Protein AF-A0A512BIF3-F1 (afdb_monomer)

Secondary structure (DSSP, 8-state):
--------------------S----------PPEEEEEEETTEEEEEEEEEEEETTEEEEEEEETT-PPEEEEEETTTTEEEEESSSGGGS-HHHHHHHHHHHHTT-

Organism: NCBI:txid670293

Structure (mmCIF, N/CA/C/O backbone):
data_AF-A0A512BIF3-F1
#
_entry.id   AF-A0A512BIF3-F1
#
loop_
_atom_site.group_PDB
_atom_site.id
_atom_site.type_symbol
_atom_site.label_atom_id
_atom_site.label_alt_id
_atom_site.label_comp_id
_atom_site.label_asym_id
_atom_site.label_entity_id
_atom_site.label_seq_id
_atom_site.pdbx_PDB_ins_code
_atom_site.Cartn_x
_atom_site.Cartn_y
_atom_site.Cartn_z
_atom_site.occupancy
_atom_site.B_iso_or_equiv
_atom_site.auth_seq_id
_atom_site.auth_comp_id
_atom_site.auth_asym_id
_atom_site.auth_atom_id
_atom_site.pdbx_PDB_model_num
ATOM 1 N N . MET A 1 1 ? -27.381 31.790 -63.810 1.00 52.12 1 MET A N 1
ATOM 2 C CA . MET A 1 1 ? -28.285 30.624 -63.782 1.00 52.12 1 MET A CA 1
ATOM 3 C C . MET A 1 1 ? -27.797 29.630 -64.812 1.00 52.12 1 MET A C 1
ATOM 5 O O . MET A 1 1 ? -28.005 29.863 -65.995 1.00 52.12 1 MET A O 1
ATOM 9 N N . ASN A 1 2 ? -27.036 28.644 -64.340 1.00 43.38 2 ASN A N 1
ATOM 10 C CA . ASN A 1 2 ? -26.966 27.247 -64.777 1.00 43.38 2 ASN A CA 1
ATOM 11 C C . ASN A 1 2 ? -25.661 26.672 -64.222 1.00 43.38 2 ASN A C 1
ATOM 13 O O . ASN A 1 2 ? -24.571 26.951 -64.718 1.00 43.38 2 ASN A O 1
ATOM 17 N N . ASP A 1 3 ? -25.839 25.962 -63.115 1.00 46.41 3 ASP A N 1
ATOM 18 C CA . ASP A 1 3 ? -24.910 25.013 -62.527 1.00 46.41 3 ASP A CA 1
ATOM 19 C C . ASP A 1 3 ? -24.768 23.750 -63.399 1.00 46.41 3 ASP A C 1
ATOM 21 O O . ASP A 1 3 ? -25.538 23.533 -64.333 1.00 46.41 3 ASP A O 1
ATOM 25 N N . GLU A 1 4 ? -23.825 22.905 -62.969 1.00 51.03 4 GLU A N 1
ATOM 26 C CA . GLU A 1 4 ? -23.622 21.476 -63.276 1.00 51.03 4 GLU A CA 1
ATOM 27 C C . GLU A 1 4 ? -22.499 21.150 -64.283 1.00 51.03 4 GLU A C 1
ATOM 29 O O . GLU A 1 4 ? -22.593 21.379 -65.481 1.00 51.03 4 GLU A O 1
ATOM 34 N N . VAL A 1 5 ? -21.294 20.818 -63.791 1.00 52.06 5 VAL A N 1
ATOM 35 C CA . VAL A 1 5 ? -20.803 19.487 -63.342 1.00 52.06 5 VAL A CA 1
ATOM 36 C C . VAL A 1 5 ? -20.252 18.650 -64.503 1.00 52.06 5 VAL A C 1
ATOM 38 O O . VAL A 1 5 ? -20.974 18.170 -65.366 1.00 52.06 5 VAL A O 1
ATOM 41 N N . GLY A 1 6 ? -18.943 18.385 -64.450 1.00 47.75 6 GLY A N 1
ATOM 42 C CA . GLY A 1 6 ? -18.267 17.417 -65.314 1.00 47.75 6 GLY A CA 1
ATOM 43 C C . GLY A 1 6 ? -16.828 17.189 -64.865 1.00 47.75 6 GLY A C 1
ATOM 44 O O . GLY A 1 6 ? -15.943 17.984 -65.155 1.00 47.75 6 GLY A O 1
ATOM 45 N N . ARG A 1 7 ? -16.620 16.122 -64.091 1.00 50.22 7 ARG A N 1
ATOM 46 C CA . ARG A 1 7 ? -15.344 15.704 -63.494 1.00 50.22 7 ARG A CA 1
ATOM 47 C C . ARG A 1 7 ? -14.345 15.189 -64.548 1.00 50.22 7 ARG A C 1
ATOM 49 O O . ARG A 1 7 ? -14.746 14.774 -65.631 1.00 50.22 7 ARG A O 1
ATOM 56 N N . ASN A 1 8 ? -13.097 15.039 -64.082 1.00 40.56 8 ASN A N 1
ATOM 57 C CA . ASN A 1 8 ? -12.068 14.050 -64.465 1.00 40.56 8 ASN A CA 1
ATOM 58 C C . ASN A 1 8 ? -10.880 14.604 -65.270 1.00 40.56 8 ASN A C 1
ATOM 60 O O . ASN A 1 8 ? -10.997 14.799 -66.472 1.00 40.56 8 ASN A O 1
ATOM 64 N N . ALA A 1 9 ? -9.710 14.725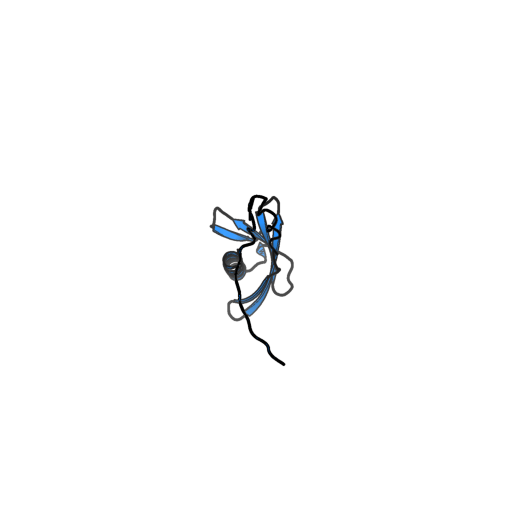 -64.623 1.00 45.03 9 ALA A N 1
ATOM 65 C CA . ALA A 1 9 ? -8.466 14.079 -65.077 1.00 45.03 9 ALA A CA 1
ATOM 66 C C . ALA A 1 9 ? -7.254 14.429 -64.180 1.00 45.03 9 ALA A C 1
ATOM 68 O O . ALA A 1 9 ? -6.661 15.494 -64.275 1.00 45.03 9 ALA A O 1
ATOM 69 N N . VAL A 1 10 ? -6.888 13.458 -63.336 1.00 49.91 10 VAL A N 1
ATOM 70 C CA . VAL A 1 10 ? -5.518 12.978 -63.060 1.00 49.91 10 VAL A CA 1
ATOM 71 C C . VAL A 1 10 ? -4.384 13.989 -62.784 1.00 49.91 10 VAL A C 1
ATOM 73 O O . VAL A 1 10 ? -3.634 14.388 -63.667 1.00 49.91 10 VAL A O 1
ATOM 76 N N . GLY A 1 11 ? -4.139 14.247 -61.494 1.00 42.44 11 GLY A N 1
ATOM 77 C CA . GLY A 1 11 ? -2.891 14.818 -60.972 1.00 42.44 11 GLY A CA 1
ATOM 78 C C . GLY A 1 11 ? -2.250 13.883 -59.945 1.00 42.44 11 GLY A C 1
ATOM 79 O O . GLY A 1 11 ? -2.734 13.721 -58.832 1.00 42.44 11 GLY A O 1
ATOM 80 N N . ARG A 1 12 ? -1.174 13.225 -60.359 1.00 51.09 12 ARG A N 1
ATOM 81 C CA . ARG A 1 12 ? -0.437 12.136 -59.706 1.00 51.09 12 ARG A CA 1
ATOM 82 C C . ARG A 1 12 ? 0.249 12.599 -58.406 1.00 51.09 12 ARG A C 1
ATOM 84 O O . ARG A 1 12 ? 1.379 13.076 -58.451 1.00 51.09 12 ARG A O 1
ATOM 91 N N . PHE A 1 13 ? -0.385 12.425 -57.244 1.00 37.88 13 PHE A N 1
ATOM 92 C CA . PHE A 1 13 ? 0.296 12.612 -55.956 1.00 37.88 13 PHE A CA 1
ATOM 93 C C . PHE A 1 13 ? 1.190 11.405 -55.652 1.00 37.88 13 PHE A C 1
ATOM 95 O O . PHE A 1 13 ? 0.748 10.343 -55.221 1.00 37.88 13 PHE A O 1
ATOM 102 N N . SER A 1 14 ? 2.482 11.586 -55.916 1.00 46.25 14 SER A N 1
ATOM 103 C CA . SER A 1 14 ? 3.556 10.703 -55.478 1.00 46.25 14 SER A CA 1
ATOM 104 C C . SER A 1 14 ? 3.693 10.781 -53.956 1.00 46.25 14 SER A C 1
ATOM 106 O O . SER A 1 14 ? 4.505 11.542 -53.432 1.00 46.25 14 SER A O 1
ATOM 108 N N . ILE A 1 15 ? 2.927 9.965 -53.238 1.00 48.06 15 ILE A N 1
ATOM 109 C CA . ILE A 1 15 ? 3.127 9.745 -51.806 1.00 48.06 15 ILE A CA 1
ATOM 110 C C . ILE A 1 15 ? 4.241 8.705 -51.663 1.00 48.06 15 ILE A C 1
ATOM 112 O O . ILE A 1 15 ? 4.003 7.511 -51.504 1.00 48.06 15 ILE A O 1
ATOM 116 N N . ARG A 1 16 ? 5.500 9.150 -51.732 1.00 49.62 16 ARG A N 1
ATOM 117 C CA . ARG A 1 16 ? 6.603 8.387 -51.139 1.00 49.62 16 ARG A CA 1
ATOM 118 C C . ARG A 1 16 ? 6.544 8.613 -49.633 1.00 49.62 16 ARG A C 1
ATOM 120 O O . ARG A 1 16 ? 7.293 9.418 -49.089 1.00 49.62 16 ARG A O 1
ATOM 127 N N . ALA A 1 17 ? 5.625 7.915 -48.970 1.00 44.50 17 ALA A N 1
ATOM 128 C CA . ALA A 1 17 ? 5.621 7.795 -47.523 1.00 44.50 17 ALA A CA 1
ATOM 129 C C . ALA A 1 17 ? 6.867 7.000 -47.108 1.00 44.50 17 ALA A C 1
ATOM 131 O O . ALA A 1 17 ? 6.845 5.778 -47.007 1.00 44.50 17 ALA A O 1
ATOM 132 N N . LYS A 1 18 ? 7.977 7.700 -46.863 1.00 45.41 18 LYS 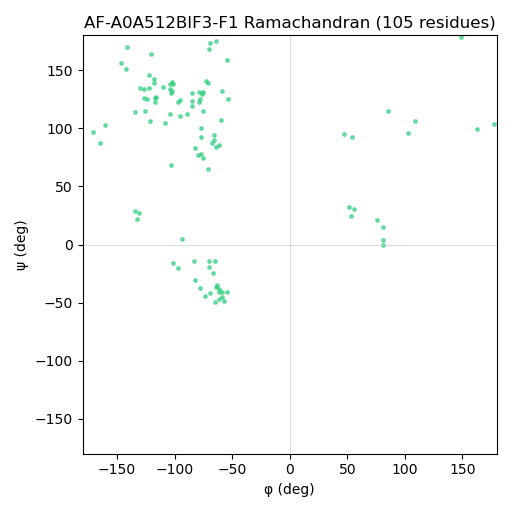A N 1
ATOM 133 C CA . LYS A 1 18 ? 8.984 7.219 -45.916 1.00 45.41 18 LYS A CA 1
ATOM 134 C C . LYS A 1 18 ? 8.423 7.455 -44.513 1.00 45.41 18 LYS A C 1
ATOM 136 O O . LYS A 1 18 ? 8.805 8.394 -43.827 1.00 45.41 18 LYS A O 1
ATOM 141 N N . ALA A 1 19 ? 7.461 6.624 -44.123 1.00 50.91 19 ALA A N 1
ATOM 142 C CA . ALA A 1 19 ? 7.061 6.484 -42.734 1.00 50.91 19 ALA A CA 1
ATOM 143 C C . ALA A 1 19 ? 8.126 5.632 -42.043 1.00 50.91 19 ALA A C 1
ATOM 145 O O . ALA A 1 19 ? 8.100 4.410 -42.124 1.00 50.91 19 ALA A O 1
ATOM 146 N N . LEU A 1 20 ? 9.118 6.295 -41.460 1.00 51.62 20 LEU A N 1
ATOM 147 C CA . LEU A 1 20 ? 10.113 5.705 -40.569 1.00 51.62 20 LEU A CA 1
ATOM 148 C C . LEU A 1 20 ? 10.802 6.866 -39.859 1.00 51.62 20 LEU A C 1
ATOM 150 O O . LEU A 1 20 ? 11.811 7.365 -40.344 1.00 51.62 20 LEU A O 1
ATOM 154 N N . PHE A 1 21 ? 10.237 7.322 -38.739 1.00 46.09 21 PHE A N 1
ATOM 155 C CA . PHE A 1 21 ? 11.047 7.865 -37.650 1.00 46.09 21 PHE A CA 1
ATOM 156 C C . PHE A 1 21 ? 10.270 7.863 -36.323 1.00 46.09 21 PHE A C 1
ATOM 158 O O . PHE A 1 21 ? 9.391 8.682 -36.084 1.00 46.09 21 PHE A O 1
ATOM 165 N N . LEU A 1 22 ? 10.631 6.871 -35.507 1.00 44.81 22 LEU A N 1
ATOM 166 C CA . LEU A 1 22 ? 10.577 6.792 -34.047 1.00 44.81 22 LEU A CA 1
ATOM 167 C C . LEU A 1 22 ? 9.246 7.061 -33.325 1.00 44.81 22 LEU A C 1
ATOM 169 O O . LEU A 1 22 ? 8.957 8.141 -32.819 1.00 44.81 22 LEU A O 1
ATOM 173 N N . CYS A 1 23 ? 8.528 5.962 -33.108 1.00 38.28 23 CYS A N 1
ATOM 174 C CA . CYS A 1 23 ? 7.539 5.783 -32.052 1.00 38.28 23 CYS A CA 1
ATOM 175 C C . CYS A 1 23 ? 8.214 5.668 -30.662 1.00 38.28 23 CYS A C 1
ATOM 177 O O . CYS A 1 23 ? 8.184 4.601 -30.052 1.00 38.28 23 CYS A O 1
ATOM 179 N N . SER A 1 24 ? 8.876 6.720 -30.159 1.00 49.50 24 SER A N 1
ATOM 180 C CA . SER A 1 24 ? 9.715 6.588 -28.945 1.00 49.50 24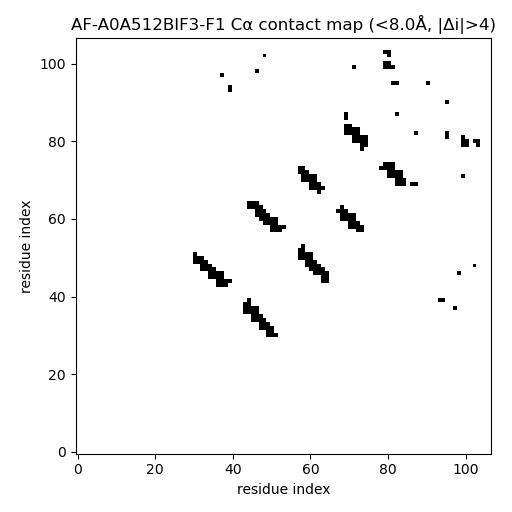 SER A CA 1
ATOM 181 C C . SER A 1 24 ? 9.560 7.667 -27.866 1.00 49.50 24 SER A C 1
ATOM 183 O O . SER A 1 24 ? 10.510 7.889 -27.126 1.00 49.50 24 SER A O 1
ATOM 185 N N . ILE A 1 25 ? 8.397 8.315 -27.699 1.00 50.06 25 ILE A N 1
ATOM 186 C CA . ILE A 1 25 ? 8.226 9.296 -26.595 1.00 50.06 25 ILE A CA 1
ATOM 187 C C . ILE A 1 25 ? 6.932 9.147 -25.774 1.00 50.06 25 ILE A C 1
ATOM 189 O O . ILE A 1 25 ? 6.527 10.075 -25.085 1.00 50.06 25 ILE A O 1
ATOM 193 N N . PHE A 1 26 ? 6.299 7.973 -25.762 1.00 43.59 26 PHE A N 1
ATOM 194 C CA . PHE A 1 26 ? 5.237 7.675 -24.788 1.00 43.59 26 PHE A CA 1
ATOM 195 C C . PHE A 1 26 ? 5.774 6.773 -23.680 1.00 43.59 26 PHE A C 1
ATOM 197 O O . PHE A 1 26 ? 5.429 5.601 -23.582 1.00 43.59 26 PHE A O 1
ATOM 204 N N . LYS A 1 27 ? 6.667 7.319 -22.854 1.00 44.66 27 LYS A N 1
ATOM 205 C CA . LYS A 1 27 ? 6.989 6.722 -21.552 1.00 44.66 27 LYS A CA 1
ATOM 206 C C . LYS A 1 27 ? 6.955 7.745 -20.420 1.00 44.66 27 LYS A C 1
ATOM 208 O O . LYS A 1 27 ? 7.595 7.550 -19.400 1.00 44.66 27 LYS A O 1
ATOM 213 N N . THR A 1 28 ? 6.163 8.807 -20.563 1.00 47.03 28 THR A N 1
ATOM 214 C CA . THR A 1 28 ? 5.643 9.509 -19.386 1.00 47.03 28 THR A CA 1
ATOM 215 C C . THR A 1 28 ? 4.462 8.683 -18.895 1.00 47.03 28 THR A C 1
ATOM 217 O O . THR A 1 28 ? 3.311 8.974 -19.215 1.00 47.03 28 THR A O 1
ATOM 220 N N . TYR A 1 29 ? 4.751 7.569 -18.214 1.00 51.12 29 TYR A N 1
ATOM 221 C CA . TYR A 1 29 ? 3.735 6.907 -17.406 1.00 51.12 29 TYR A CA 1
ATOM 222 C C . TYR A 1 29 ? 3.303 7.950 -16.387 1.00 51.12 29 TYR A C 1
ATOM 224 O O . TYR A 1 29 ? 4.068 8.318 -15.499 1.00 51.12 29 TYR A O 1
ATOM 232 N N . TYR A 1 30 ? 2.102 8.483 -16.571 1.00 52.94 30 TYR A N 1
ATOM 233 C CA . TYR A 1 30 ? 1.381 9.143 -15.504 1.00 52.94 30 TYR A CA 1
ATOM 234 C C . TYR A 1 30 ? 1.152 8.074 -14.431 1.00 52.94 30 TYR A C 1
ATOM 236 O O . TYR A 1 30 ? 0.144 7.371 -14.444 1.00 52.94 30 TYR A O 1
ATOM 244 N N . MET A 1 31 ? 2.140 7.901 -13.557 1.00 66.19 31 MET A N 1
ATOM 245 C CA . MET A 1 31 ? 1.986 7.260 -12.263 1.00 66.19 31 MET A CA 1
ATOM 246 C C . MET A 1 31 ? 1.030 8.159 -11.480 1.00 66.19 31 MET A C 1
ATOM 248 O O . MET A 1 31 ? 1.439 9.118 -10.839 1.00 66.19 31 MET A O 1
ATOM 252 N N . GLN A 1 32 ? -0.267 7.956 -11.703 1.00 71.31 32 GLN A N 1
ATOM 253 C CA . GLN A 1 32 ? -1.315 8.735 -11.061 1.00 71.31 32 GLN A CA 1
ATOM 254 C C . GLN A 1 32 ? -1.434 8.262 -9.624 1.00 71.31 32 GLN A C 1
ATOM 256 O O . GLN A 1 32 ? -1.590 7.060 -9.398 1.00 71.31 32 GLN A O 1
ATOM 261 N N . ASP A 1 33 ? -1.448 9.204 -8.689 1.00 83.81 33 ASP A N 1
ATOM 262 C CA . ASP A 1 33 ? -1.824 8.928 -7.311 1.00 83.81 33 ASP A CA 1
ATOM 263 C C . ASP A 1 33 ? -3.192 8.240 -7.292 1.00 83.81 33 ASP A C 1
ATOM 265 O O . ASP A 1 33 ? -4.176 8.714 -7.868 1.00 83.81 33 ASP A O 1
ATOM 269 N N . GLN A 1 34 ? -3.244 7.084 -6.648 1.00 86.94 34 GLN A N 1
ATOM 270 C CA . GLN A 1 34 ? -4.446 6.292 -6.482 1.00 86.94 34 GLN A CA 1
ATOM 271 C C . GLN A 1 34 ? -4.980 6.512 -5.077 1.00 86.94 34 GLN A C 1
ATOM 273 O O . GLN A 1 34 ? -4.237 6.529 -4.104 1.00 86.94 34 GLN A O 1
ATOM 278 N N . SER A 1 35 ? -6.292 6.656 -4.947 1.00 89.56 35 SER A N 1
ATOM 279 C CA . SER A 1 35 ? -6.936 6.601 -3.640 1.00 89.56 35 SER A CA 1
ATOM 280 C C . SER A 1 35 ? -8.110 5.646 -3.702 1.00 89.56 35 SER A C 1
ATOM 282 O O . SER A 1 35 ? -8.876 5.636 -4.666 1.00 89.56 35 SER A O 1
ATOM 284 N N . PHE A 1 36 ? -8.221 4.793 -2.695 1.00 90.69 36 PHE A N 1
ATOM 285 C CA . PHE A 1 36 ? -9.262 3.785 -2.617 1.00 90.69 36 PHE A CA 1
ATOM 286 C C . PHE A 1 36 ? -9.670 3.560 -1.168 1.00 90.69 36 PHE A C 1
ATOM 288 O O . PHE A 1 36 ? -8.928 3.840 -0.230 1.00 90.69 36 PHE A O 1
ATOM 295 N N . GLN A 1 37 ? -10.893 3.075 -0.992 1.00 91.19 37 GLN A N 1
ATOM 296 C CA . GLN A 1 37 ? -11.425 2.730 0.316 1.00 91.19 37 GLN A CA 1
ATOM 297 C C . GLN A 1 37 ? -11.376 1.215 0.489 1.00 91.19 37 GLN A C 1
ATOM 299 O O . GLN A 1 37 ? -11.807 0.478 -0.398 1.00 91.19 37 GLN A O 1
ATOM 304 N N . LEU A 1 38 ? -10.866 0.766 1.630 1.00 90.69 38 LEU A N 1
ATOM 305 C CA . LEU A 1 38 ? -10.901 -0.624 2.063 1.00 90.69 38 LEU A CA 1
ATOM 306 C C . LEU A 1 38 ? -11.853 -0.742 3.249 1.00 90.69 38 LEU A C 1
ATOM 308 O O . LEU A 1 38 ? -11.822 0.081 4.158 1.00 90.69 38 LEU A O 1
ATOM 312 N N . LEU A 1 39 ? -12.700 -1.767 3.251 1.00 90.12 39 LEU A N 1
ATOM 313 C CA . LEU A 1 39 ? -13.546 -2.092 4.393 1.00 90.12 39 LEU A CA 1
ATOM 314 C C . LEU A 1 39 ? -13.011 -3.374 5.026 1.00 90.12 39 LEU A C 1
ATOM 316 O O . LEU A 1 39 ? -13.215 -4.456 4.481 1.00 90.12 39 LEU A O 1
ATOM 320 N N . LEU A 1 40 ? -12.334 -3.250 6.165 1.00 88.06 40 LEU A N 1
ATOM 321 C CA . LEU A 1 40 ? -11.730 -4.382 6.869 1.00 88.06 40 LEU A CA 1
ATOM 322 C C . LEU A 1 40 ? -12.374 -4.531 8.235 1.00 88.06 40 LEU A C 1
ATOM 324 O O . LEU A 1 40 ? -12.389 -3.589 9.022 1.00 88.06 40 LEU A O 1
ATOM 328 N N . ASN A 1 41 ? -12.937 -5.708 8.513 1.00 86.06 41 ASN A N 1
ATOM 329 C CA . ASN A 1 41 ? -13.593 -6.016 9.788 1.00 86.06 41 ASN A CA 1
ATOM 330 C C . ASN A 1 41 ? -14.648 -4.966 10.214 1.00 86.06 41 ASN A C 1
ATOM 332 O O . ASN A 1 41 ? -14.844 -4.707 11.398 1.00 86.06 41 ASN A O 1
ATOM 336 N N . GLY A 1 42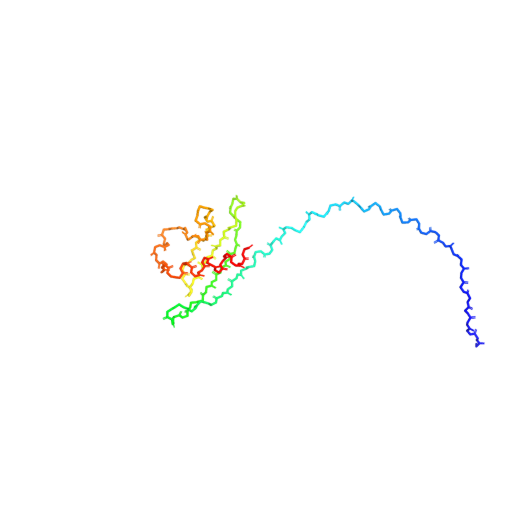 ? -15.324 -4.339 9.242 1.00 86.31 42 GLY A N 1
ATOM 337 C CA . GLY A 1 42 ? -16.315 -3.280 9.477 1.00 86.31 42 GLY A CA 1
ATOM 338 C C . GLY A 1 42 ? -15.731 -1.882 9.719 1.00 86.31 42 GLY A C 1
ATOM 339 O O . GLY A 1 42 ? -16.495 -0.933 9.882 1.00 86.31 42 GLY A O 1
ATOM 340 N N . VAL A 1 43 ? -14.405 -1.732 9.700 1.00 88.12 43 VAL A N 1
ATOM 341 C CA . VAL A 1 43 ? -13.706 -0.450 9.817 1.00 88.12 43 VAL A CA 1
ATOM 342 C C . VAL A 1 43 ? -13.339 0.059 8.416 1.00 88.12 43 VAL A C 1
ATOM 344 O O . VAL A 1 43 ? -12.671 -0.655 7.661 1.00 88.12 43 VAL A O 1
ATOM 347 N N . PRO A 1 44 ? -13.783 1.267 8.023 1.00 91.56 44 PRO A N 1
ATOM 348 C CA . PRO A 1 44 ? -13.396 1.864 6.753 1.00 91.56 44 PRO A CA 1
ATOM 349 C C . PRO A 1 44 ? -11.992 2.476 6.843 1.00 91.56 44 PRO A C 1
ATOM 351 O O . PRO A 1 44 ? -11.696 3.270 7.738 1.00 91.56 44 PRO A O 1
ATOM 354 N N . TYR A 1 45 ? -11.151 2.146 5.870 1.00 90.56 45 TYR A N 1
ATOM 355 C CA . TYR A 1 45 ? -9.815 2.695 5.683 1.00 90.56 45 TYR A CA 1
ATOM 356 C C . TYR A 1 45 ? -9.751 3.446 4.360 1.00 90.56 45 TYR A C 1
ATOM 358 O O . TYR A 1 45 ? -10.082 2.902 3.308 1.00 90.56 45 TYR A O 1
ATOM 366 N N . ILE A 1 46 ? -9.318 4.701 4.400 1.00 91.94 46 ILE A N 1
ATOM 367 C CA . ILE A 1 46 ? -9.033 5.495 3.206 1.00 91.94 46 ILE A CA 1
ATOM 368 C C . ILE A 1 46 ? -7.546 5.370 2.936 1.00 91.94 46 ILE A C 1
ATOM 370 O O . ILE A 1 46 ? -6.742 5.913 3.688 1.00 91.94 46 ILE A O 1
ATOM 374 N N . VAL A 1 47 ? -7.195 4.677 1.863 1.00 92.56 47 VAL A N 1
ATOM 375 C CA . VAL A 1 47 ? -5.812 4.449 1.460 1.00 92.56 47 VAL A CA 1
ATOM 376 C C . VAL A 1 47 ? -5.480 5.349 0.279 1.00 92.56 47 VAL A C 1
ATOM 378 O O . VAL A 1 47 ? -6.252 5.458 -0.675 1.00 92.56 47 VAL A O 1
ATOM 381 N N . LYS A 1 48 ? -4.326 6.003 0.345 1.00 92.50 48 LYS A N 1
ATOM 382 C CA . LYS A 1 48 ? -3.727 6.780 -0.738 1.00 92.50 48 LYS A CA 1
ATOM 383 C C . LYS A 1 48 ? -2.420 6.113 -1.116 1.00 92.50 48 LYS A C 1
ATOM 385 O O . LYS A 1 48 ? -1.609 5.886 -0.236 1.00 92.50 48 LYS A O 1
ATOM 390 N N . ALA A 1 49 ? -2.233 5.811 -2.389 1.00 92.19 49 ALA A N 1
ATOM 391 C CA . ALA A 1 49 ? -1.057 5.169 -2.941 1.00 92.19 49 ALA A CA 1
ATOM 392 C C . ALA A 1 49 ? -0.495 6.017 -4.087 1.00 92.19 49 ALA A C 1
ATOM 394 O O . ALA A 1 49 ? -1.139 6.167 -5.122 1.00 92.19 49 ALA A O 1
ATOM 395 N N . ALA A 1 50 ? 0.703 6.554 -3.913 1.00 90.50 50 ALA A N 1
ATOM 396 C CA . ALA A 1 50 ? 1.427 7.321 -4.915 1.00 90.50 50 ALA A CA 1
ATOM 397 C C . ALA A 1 50 ? 2.549 6.449 -5.504 1.00 90.50 50 ALA A C 1
ATOM 399 O O . ALA A 1 50 ? 3.480 6.095 -4.774 1.00 90.50 50 ALA A O 1
ATOM 400 N N . PRO A 1 51 ? 2.484 6.054 -6.787 1.00 90.56 51 PRO A N 1
ATOM 401 C CA . PRO A 1 51 ? 3.571 5.316 -7.410 1.00 90.56 51 PRO A CA 1
ATOM 402 C C . PRO A 1 51 ? 4.773 6.233 -7.661 1.00 90.56 51 PRO A C 1
ATOM 404 O O . PRO A 1 51 ? 4.618 7.370 -8.102 1.00 90.56 51 PRO A O 1
ATOM 407 N N . PHE A 1 52 ? 5.981 5.725 -7.443 1.00 87.62 52 PHE A N 1
ATOM 408 C CA . PHE A 1 52 ? 7.226 6.412 -7.761 1.00 87.62 52 PHE A CA 1
ATOM 409 C C . PHE A 1 52 ? 8.281 5.434 -8.280 1.00 87.62 52 PHE A C 1
ATOM 411 O O . PHE A 1 52 ? 8.297 4.255 -7.925 1.00 87.62 52 PHE A O 1
ATOM 418 N N . ASP A 1 53 ? 9.176 5.927 -9.135 1.00 86.19 53 ASP A N 1
ATOM 419 C CA . ASP A 1 53 ? 10.336 5.160 -9.582 1.00 86.19 53 ASP A CA 1
ATOM 420 C C . ASP A 1 53 ? 11.473 5.299 -8.570 1.00 86.19 53 ASP A C 1
ATOM 422 O O . ASP A 1 53 ? 11.840 6.407 -8.166 1.00 86.19 53 ASP A O 1
ATOM 426 N N . PHE A 1 54 ? 12.041 4.168 -8.169 1.00 85.12 54 PHE A N 1
ATOM 427 C CA . PHE A 1 54 ? 13.236 4.125 -7.349 1.00 85.12 54 PHE A CA 1
ATOM 428 C C . PHE A 1 54 ? 14.207 3.098 -7.917 1.00 85.12 54 PHE A C 1
ATOM 430 O O . PHE A 1 54 ? 13.942 1.897 -7.892 1.00 85.12 54 PHE A O 1
ATOM 437 N N . ASN A 1 55 ? 15.357 3.571 -8.401 1.00 86.69 55 ASN A N 1
ATOM 438 C CA . ASN A 1 55 ? 16.385 2.746 -9.043 1.00 86.69 55 ASN A CA 1
ATOM 439 C C . ASN A 1 55 ? 15.865 1.915 -10.236 1.00 86.69 55 ASN A C 1
ATOM 441 O O . ASN A 1 55 ? 16.393 0.837 -10.506 1.00 86.69 55 ASN A O 1
ATOM 445 N N . GLY A 1 56 ? 14.857 2.408 -10.966 1.00 83.12 56 GLY A N 1
ATOM 446 C CA . GLY A 1 56 ? 14.245 1.691 -12.087 1.00 83.12 56 GLY A CA 1
ATOM 447 C C . GLY A 1 56 ? 13.212 0.633 -11.686 1.00 83.12 56 GLY A C 1
ATOM 448 O O . GLY A 1 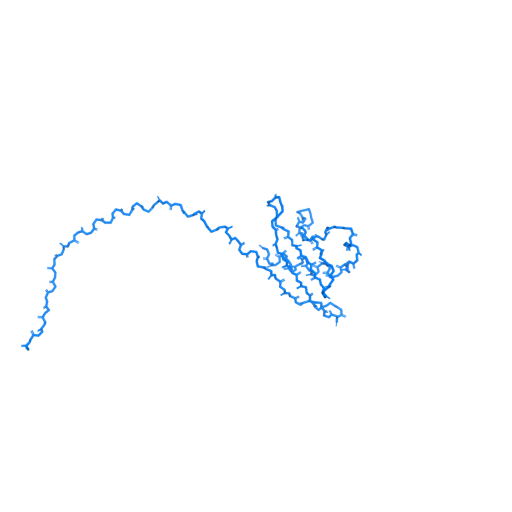56 ? 12.707 -0.068 -12.565 1.00 83.12 56 GLY A O 1
ATOM 449 N N . ASP A 1 57 ? 12.898 0.512 -10.392 1.00 84.06 57 ASP A N 1
ATOM 450 C CA . ASP A 1 57 ? 11.784 -0.285 -9.886 1.00 84.06 57 ASP A CA 1
ATOM 451 C C . ASP A 1 57 ? 10.619 0.630 -9.478 1.00 84.06 57 ASP A C 1
ATOM 453 O O . ASP A 1 57 ? 10.805 1.669 -8.840 1.00 84.06 57 ASP A O 1
ATOM 457 N N . THR A 1 58 ? 9.392 0.221 -9.809 1.00 86.38 58 THR A N 1
ATOM 458 C CA . THR A 1 58 ? 8.178 0.923 -9.372 1.00 86.38 58 THR A CA 1
ATOM 459 C C . THR A 1 58 ? 7.850 0.563 -7.929 1.00 86.38 58 THR A C 1
ATOM 461 O O . THR A 1 58 ? 7.644 -0.606 -7.595 1.00 86.38 58 THR A O 1
ATOM 464 N N . ARG A 1 59 ? 7.773 1.585 -7.083 1.00 90.94 59 ARG A N 1
ATOM 465 C CA . ARG A 1 59 ? 7.377 1.501 -5.677 1.00 90.94 59 ARG A CA 1
ATOM 466 C C . ARG A 1 59 ? 6.149 2.360 -5.436 1.00 90.94 59 ARG A C 1
ATOM 468 O O . ARG A 1 59 ? 5.812 3.203 -6.259 1.00 90.94 59 ARG A O 1
ATOM 475 N N . PHE A 1 60 ? 5.482 2.141 -4.314 1.00 91.31 60 PHE A N 1
ATOM 476 C CA . PHE A 1 60 ? 4.290 2.893 -3.943 1.00 91.31 60 PHE A CA 1
ATOM 477 C C . PHE A 1 60 ? 4.467 3.479 -2.555 1.00 91.31 60 PHE A C 1
ATOM 479 O O . PHE A 1 60 ? 4.740 2.750 -1.611 1.00 91.31 60 PHE A O 1
ATOM 486 N N . THR A 1 61 ? 4.293 4.785 -2.417 1.00 92.12 61 THR A N 1
ATOM 487 C CA . THR A 1 61 ? 4.130 5.418 -1.110 1.00 92.12 61 THR A CA 1
ATOM 488 C C . THR A 1 61 ? 2.664 5.328 -0.732 1.00 92.12 61 THR A C 1
ATOM 490 O O . THR A 1 61 ? 1.810 5.775 -1.493 1.00 92.12 61 THR A O 1
ATOM 493 N N . VAL A 1 62 ? 2.357 4.738 0.413 1.00 91.75 62 VAL A N 1
ATOM 494 C CA . VAL A 1 62 ? 1.005 4.444 0.859 1.00 91.75 62 VAL A CA 1
ATOM 495 C C . VAL A 1 62 ? 0.73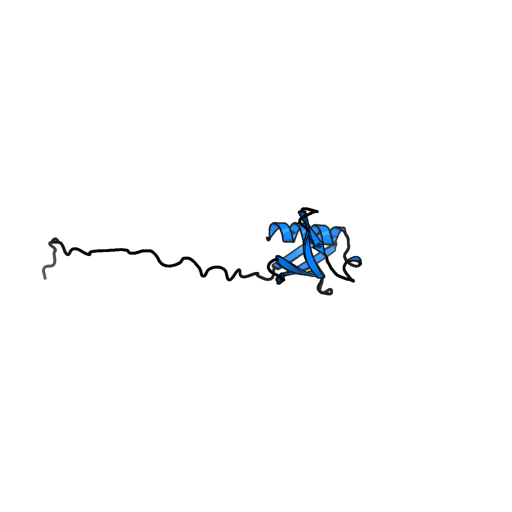9 5.068 2.221 1.00 91.75 62 VAL A C 1
ATOM 497 O O . VAL A 1 62 ? 1.426 4.765 3.184 1.00 91.75 62 VAL A O 1
ATOM 500 N N . SER A 1 63 ? -0.315 5.867 2.321 1.00 91.88 63 SER A N 1
ATOM 501 C CA . SER A 1 63 ? -0.844 6.404 3.579 1.00 91.88 63 SER A CA 1
ATOM 502 C C . SER A 1 63 ? -2.267 5.898 3.782 1.00 91.88 63 SER A C 1
ATOM 504 O O . SER A 1 63 ? -3.052 5.863 2.830 1.00 91.88 63 SER A O 1
ATOM 506 N N . TYR A 1 64 ? -2.634 5.523 5.009 1.00 90.38 64 TYR A N 1
ATOM 507 C CA . TYR A 1 64 ? -4.000 5.114 5.341 1.00 90.38 64 TYR A CA 1
ATOM 508 C C . TYR A 1 64 ? -4.582 5.976 6.460 1.00 90.38 64 TYR A C 1
ATOM 510 O O . TYR A 1 64 ? -3.940 6.240 7.464 1.00 90.38 64 TYR A O 1
ATOM 518 N N . ASN A 1 65 ? -5.827 6.435 6.315 1.00 88.50 65 ASN A N 1
ATOM 519 C CA . ASN A 1 65 ? -6.524 7.264 7.312 1.00 88.50 65 ASN A CA 1
ATOM 520 C C . ASN A 1 65 ? -5.754 8.524 7.767 1.00 88.50 65 ASN A C 1
ATOM 522 O O . ASN A 1 65 ? -6.019 9.052 8.845 1.00 88.50 65 ASN A O 1
ATOM 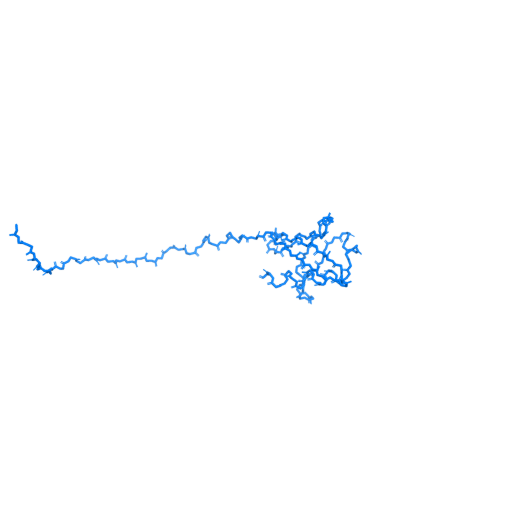526 N N . GLY A 1 66 ? -4.833 9.032 6.941 1.00 82.81 66 GLY A N 1
ATOM 527 C CA . GLY A 1 66 ? -3.961 10.149 7.313 1.00 82.81 66 GLY A CA 1
ATOM 528 C C . GLY A 1 66 ? -2.824 9.763 8.263 1.00 82.81 66 GLY A C 1
ATOM 529 O O . GLY A 1 66 ? -2.311 10.641 8.949 1.00 82.81 66 GLY A O 1
ATOM 530 N N . SER A 1 67 ? -2.462 8.477 8.316 1.00 85.00 67 SER A N 1
ATOM 531 C CA . SER A 1 67 ? -1.221 7.995 8.924 1.00 85.00 67 SER A CA 1
ATOM 532 C C . SER A 1 67 ? 0.002 8.522 8.184 1.00 85.00 67 SER A C 1
ATOM 534 O O . SER A 1 67 ? -0.108 9.100 7.094 1.00 85.00 67 SER A O 1
ATOM 536 N N . ASP A 1 68 ? 1.160 8.197 8.749 1.00 87.19 68 ASP A N 1
ATOM 537 C CA . ASP A 1 68 ? 2.446 8.278 8.079 1.00 87.19 68 ASP A CA 1
ATOM 538 C C . ASP A 1 68 ? 2.462 7.503 6.753 1.00 87.19 68 ASP A C 1
ATOM 540 O O . ASP A 1 68 ? 1.634 6.619 6.492 1.00 87.19 68 ASP A O 1
ATOM 544 N N . ASP A 1 69 ? 3.406 7.899 5.907 1.00 89.44 69 ASP A N 1
ATOM 545 C CA . ASP A 1 69 ? 3.630 7.349 4.580 1.00 89.44 69 ASP A CA 1
ATOM 546 C C . ASP A 1 69 ? 4.512 6.094 4.668 1.00 89.44 69 ASP A C 1
ATOM 548 O O . ASP A 1 69 ? 5.676 6.153 5.063 1.00 89.44 69 ASP A O 1
ATOM 552 N N . PHE A 1 70 ? 3.980 4.957 4.234 1.00 91.50 70 PHE A N 1
ATOM 553 C CA . PHE A 1 70 ? 4.674 3.673 4.174 1.00 91.50 70 PHE A CA 1
ATOM 554 C C . PHE A 1 70 ? 5.114 3.361 2.750 1.00 91.50 70 PHE A C 1
ATOM 556 O O . PHE A 1 70 ? 4.368 3.575 1.800 1.00 91.50 70 PHE A O 1
ATOM 563 N N . VAL A 1 71 ? 6.309 2.807 2.562 1.00 91.69 71 VAL A N 1
ATOM 564 C CA . VAL A 1 71 ? 6.779 2.438 1.222 1.00 91.69 71 VAL A CA 1
ATOM 565 C C . VAL A 1 71 ? 6.478 0.971 0.960 1.00 91.69 71 VAL A C 1
ATOM 567 O O . VAL A 1 71 ? 6.937 0.103 1.685 1.00 91.69 71 VAL A O 1
ATOM 570 N N . PHE A 1 72 ? 5.759 0.691 -0.119 1.00 92.81 72 PHE A N 1
ATOM 571 C CA . PHE A 1 72 ? 5.492 -0.646 -0.624 1.00 92.81 72 PHE A CA 1
ATOM 572 C C . PHE A 1 72 ? 6.368 -0.932 -1.841 1.00 92.81 72 PHE A C 1
ATOM 574 O O . PHE A 1 72 ? 6.431 -0.149 -2.796 1.00 92.81 72 PHE A O 1
ATOM 581 N N . THR A 1 73 ? 7.034 -2.082 -1.827 1.00 92.44 73 THR A N 1
ATOM 582 C CA . THR A 1 73 ? 7.856 -2.572 -2.937 1.00 92.44 73 THR A CA 1
ATOM 583 C C . THR A 1 73 ? 7.365 -3.935 -3.389 1.00 92.44 73 THR A C 1
ATOM 585 O O . THR A 1 73 ? 6.905 -4.731 -2.576 1.00 92.44 73 THR A O 1
ATOM 588 N N . TYR A 1 74 ? 7.462 -4.224 -4.685 1.00 90.56 74 TYR A N 1
ATOM 589 C CA . TYR A 1 74 ? 7.113 -5.547 -5.190 1.00 90.56 74 TYR A CA 1
ATOM 590 C C . TYR A 1 74 ? 8.213 -6.550 -4.833 1.00 90.56 74 TYR A C 1
ATOM 592 O O . TYR A 1 74 ? 9.340 -6.434 -5.326 1.00 90.56 74 TYR A O 1
ATOM 600 N N . ASP A 1 75 ? 7.896 -7.537 -3.998 1.00 89.00 75 ASP A N 1
ATOM 601 C CA . ASP A 1 75 ? 8.802 -8.640 -3.707 1.00 89.00 75 ASP A CA 1
ATOM 602 C C . ASP A 1 75 ? 8.573 -9.770 -4.716 1.00 89.00 75 ASP A C 1
ATOM 604 O O . ASP A 1 75 ? 7.540 -10.440 -4.729 1.00 89.00 75 ASP A O 1
ATOM 608 N N . ARG A 1 76 ? 9.567 -10.008 -5.577 1.00 86.75 76 ARG A N 1
ATOM 609 C CA . ARG A 1 76 ? 9.503 -11.054 -6.611 1.00 86.75 76 ARG A CA 1
ATOM 610 C C . ARG A 1 76 ? 9.559 -12.471 -6.038 1.00 86.75 76 ARG A C 1
ATOM 612 O O . ARG A 1 76 ? 9.205 -13.408 -6.746 1.00 86.75 76 ARG A O 1
ATOM 619 N N . THR A 1 77 ? 10.039 -12.641 -4.809 1.00 87.12 77 THR A N 1
ATOM 620 C CA . THR A 1 77 ? 10.117 -13.948 -4.146 1.00 87.12 77 THR A CA 1
ATOM 621 C C . THR A 1 77 ? 8.759 -14.382 -3.611 1.00 87.12 77 THR A C 1
ATOM 623 O O . THR A 1 77 ? 8.413 -15.557 -3.719 1.00 87.12 77 THR A O 1
ATOM 626 N N . VAL A 1 78 ? 7.973 -13.430 -3.103 1.00 84.50 78 VAL A N 1
ATOM 627 C CA . VAL A 1 78 ? 6.641 -13.683 -2.537 1.00 84.50 78 VAL A CA 1
ATOM 628 C C . VAL A 1 78 ? 5.521 -13.416 -3.551 1.00 84.50 78 VAL A C 1
ATOM 630 O O . VAL A 1 78 ? 4.426 -13.960 -3.436 1.00 84.50 78 VAL A O 1
ATOM 633 N N . GLY A 1 79 ? 5.806 -12.631 -4.592 1.00 86.06 79 GLY A N 1
ATOM 634 C CA . GLY A 1 79 ? 4.889 -12.344 -5.692 1.00 86.06 79 GLY A CA 1
ATOM 635 C C . GLY A 1 79 ? 3.859 -11.254 -5.390 1.00 86.06 79 GLY A C 1
ATOM 636 O O . GLY A 1 79 ? 2.890 -11.125 -6.138 1.00 86.06 79 GLY A O 1
ATOM 637 N N . HIS A 1 80 ? 4.057 -10.464 -4.334 1.00 87.56 80 HIS A N 1
ATOM 638 C CA . HIS A 1 80 ? 3.162 -9.380 -3.931 1.00 87.56 80 HIS A CA 1
ATOM 639 C C . HIS A 1 80 ? 3.932 -8.152 -3.427 1.00 87.56 80 HIS A C 1
ATOM 641 O O . HIS A 1 80 ? 5.149 -8.188 -3.245 1.00 87.56 80 HIS A O 1
ATOM 647 N N . TYR A 1 81 ? 3.214 -7.045 -3.227 1.00 91.06 81 TYR A N 1
ATOM 648 C CA . TYR A 1 81 ? 3.772 -5.838 -2.622 1.00 91.06 81 TYR A CA 1
ATOM 649 C C . TYR A 1 81 ? 3.917 -6.007 -1.110 1.00 91.06 81 TYR A C 1
ATOM 651 O O . TYR A 1 81 ? 2.957 -6.385 -0.452 1.00 91.06 81 TYR A O 1
ATOM 659 N N . VAL A 1 82 ? 5.093 -5.703 -0.573 1.00 91.25 82 VAL A N 1
ATOM 660 C CA . VAL A 1 82 ? 5.384 -5.735 0.868 1.00 91.25 82 VAL A CA 1
ATOM 661 C C . VAL A 1 82 ? 5.746 -4.339 1.346 1.00 91.25 82 VAL A C 1
ATOM 663 O O . VAL A 1 82 ? 6.407 -3.589 0.613 1.00 91.25 82 VAL A O 1
ATOM 666 N N . ALA A 1 83 ? 5.314 -3.982 2.553 1.00 91.69 83 ALA A N 1
ATOM 667 C CA . ALA A 1 83 ? 5.745 -2.744 3.176 1.00 91.69 83 ALA A CA 1
ATOM 668 C C . ALA A 1 83 ? 7.222 -2.862 3.601 1.00 91.69 83 ALA A C 1
ATOM 670 O O . ALA A 1 83 ? 7.666 -3.894 4.098 1.00 91.69 83 ALA A O 1
ATOM 671 N N . ILE A 1 84 ? 8.003 -1.803 3.388 1.00 89.31 84 ILE A N 1
ATOM 672 C CA . ILE A 1 84 ? 9.402 -1.698 3.813 1.00 89.31 84 ILE A CA 1
ATOM 673 C C . ILE A 1 84 ? 9.613 -0.418 4.628 1.00 89.31 84 ILE A C 1
ATOM 675 O O . ILE A 1 84 ? 9.188 0.665 4.228 1.00 89.31 84 ILE A O 1
ATOM 679 N N . GLY A 1 85 ? 10.297 -0.534 5.765 1.00 82.75 85 GLY A N 1
ATOM 680 C CA . GLY A 1 85 ? 10.562 0.583 6.672 1.00 82.75 85 GLY A CA 1
ATOM 681 C C . GLY A 1 85 ? 10.636 0.130 8.127 1.00 82.75 85 GLY A C 1
ATOM 682 O O . GLY A 1 85 ? 10.481 -1.050 8.409 1.00 82.75 85 GLY A O 1
ATOM 683 N N . ASP A 1 86 ? 10.905 1.071 9.030 1.00 76.56 86 ASP A N 1
ATOM 684 C CA . ASP A 1 86 ? 11.002 0.807 10.477 1.00 76.56 86 ASP A CA 1
ATOM 685 C C . ASP A 1 86 ? 9.611 0.775 11.141 1.00 76.56 86 ASP A C 1
ATOM 687 O O . ASP A 1 86 ? 9.363 0.015 12.068 1.00 76.56 86 ASP A O 1
ATOM 691 N N . ASP A 1 87 ? 8.654 1.538 10.605 1.00 80.31 87 ASP A N 1
ATOM 692 C CA . ASP A 1 87 ? 7.303 1.653 11.167 1.00 80.31 87 ASP A CA 1
ATOM 693 C C . ASP A 1 87 ? 6.294 0.668 10.553 1.00 80.31 87 ASP A C 1
ATOM 695 O O . ASP A 1 87 ? 5.104 0.706 10.872 1.00 80.31 87 ASP A O 1
ATOM 699 N N . THR A 1 88 ? 6.728 -0.232 9.667 1.00 83.38 88 THR A N 1
ATOM 700 C CA . THR A 1 88 ? 5.821 -1.161 8.967 1.00 83.38 88 THR A CA 1
ATOM 701 C C . THR A 1 88 ? 5.166 -2.169 9.902 1.00 83.38 88 THR A C 1
ATOM 703 O O . THR A 1 88 ? 4.052 -2.609 9.636 1.00 83.38 88 THR A O 1
ATOM 706 N N . ASP A 1 89 ? 5.791 -2.450 11.045 1.00 83.69 89 ASP A N 1
ATOM 707 C CA . ASP A 1 89 ? 5.239 -3.311 12.097 1.00 83.69 89 ASP A CA 1
ATOM 708 C C . ASP A 1 89 ? 3.972 -2.720 12.750 1.00 83.69 89 ASP A C 1
ATOM 710 O O . ASP A 1 89 ? 3.240 -3.415 13.458 1.00 83.69 89 ASP A O 1
ATOM 714 N N . THR A 1 90 ? 3.693 -1.431 12.521 1.00 86.31 90 THR A N 1
ATOM 715 C CA . THR A 1 90 ? 2.473 -0.763 12.999 1.00 86.31 90 THR A CA 1
ATOM 716 C C . THR A 1 90 ? 1.266 -0.989 12.086 1.00 86.31 90 THR A C 1
ATOM 718 O O . THR A 1 90 ? 0.129 -0.732 12.498 1.00 86.31 90 THR A O 1
ATOM 721 N N . ILE A 1 91 ? 1.488 -1.489 10.865 1.00 86.88 91 ILE A N 1
ATOM 722 C CA . ILE A 1 91 ? 0.426 -1.780 9.906 1.00 86.88 91 ILE A CA 1
ATOM 723 C C . ILE A 1 91 ? -0.240 -3.103 10.315 1.00 86.88 91 ILE A C 1
ATOM 725 O O . ILE A 1 91 ? 0.431 -4.127 10.443 1.00 86.88 91 ILE A O 1
ATOM 729 N N . PRO A 1 92 ? -1.570 -3.141 10.508 1.00 88.69 92 PRO A N 1
ATOM 730 C CA . PRO A 1 92 ? -2.272 -4.400 10.722 1.00 88.69 92 PRO A CA 1
ATOM 731 C C . PRO A 1 92 ? -2.054 -5.348 9.536 1.00 88.69 92 PRO A C 1
ATOM 733 O O . PRO A 1 92 ? -2.277 -4.950 8.394 1.00 88.69 92 PRO A O 1
ATOM 736 N N . ALA A 1 93 ? -1.700 -6.609 9.797 1.00 88.31 93 ALA A N 1
ATOM 737 C CA . ALA A 1 93 ? -1.396 -7.586 8.744 1.00 88.31 93 ALA A CA 1
ATOM 738 C C . ALA A 1 93 ? -2.527 -7.730 7.703 1.00 88.31 93 ALA A C 1
ATOM 740 O O . ALA A 1 93 ? -2.271 -7.759 6.502 1.00 88.31 93 ALA A O 1
ATOM 741 N N . ASP A 1 94 ? -3.790 -7.736 8.146 1.00 90.06 94 ASP A N 1
ATOM 742 C CA . ASP A 1 94 ? -4.951 -7.795 7.245 1.00 90.06 94 ASP A CA 1
ATOM 743 C C . ASP A 1 94 ? -5.039 -6.563 6.322 1.00 90.06 94 ASP A C 1
ATOM 745 O O . ASP A 1 94 ? -5.469 -6.665 5.171 1.00 90.06 94 ASP A O 1
ATOM 749 N N . LEU A 1 95 ? -4.635 -5.389 6.825 1.00 90.00 95 LEU A N 1
ATOM 750 C CA . LEU A 1 95 ? -4.615 -4.144 6.059 1.00 90.00 95 LEU A CA 1
ATOM 751 C C . LEU A 1 95 ? -3.471 -4.136 5.054 1.00 90.00 95 LEU A C 1
ATOM 753 O O . LEU A 1 95 ? -3.695 -3.772 3.903 1.00 90.00 95 LEU A O 1
ATOM 757 N N . GLU A 1 96 ? -2.280 -4.564 5.464 1.00 90.50 96 GLU A N 1
ATOM 758 C CA . GLU A 1 96 ? -1.128 -4.664 4.570 1.00 90.50 96 GLU A CA 1
ATOM 759 C C . GLU A 1 96 ? -1.437 -5.567 3.369 1.00 90.50 96 GLU A C 1
ATOM 761 O O . GLU A 1 96 ? -1.256 -5.150 2.225 1.00 90.50 96 GLU A O 1
ATOM 766 N N . VAL A 1 97 ? -1.998 -6.756 3.614 1.00 91.12 97 VAL A N 1
ATOM 767 C CA . VAL A 1 97 ? -2.376 -7.702 2.554 1.00 91.12 97 VAL A CA 1
ATOM 768 C C . VAL A 1 97 ? -3.430 -7.101 1.623 1.00 91.12 97 VAL A C 1
ATOM 770 O O . VAL A 1 97 ? -3.268 -7.138 0.404 1.00 91.12 97 VAL A O 1
ATOM 773 N N . ALA A 1 98 ? -4.483 -6.487 2.168 1.00 91.81 98 ALA A N 1
ATOM 774 C CA . ALA A 1 98 ? -5.538 -5.885 1.354 1.00 91.81 98 ALA A CA 1
ATOM 775 C C . ALA A 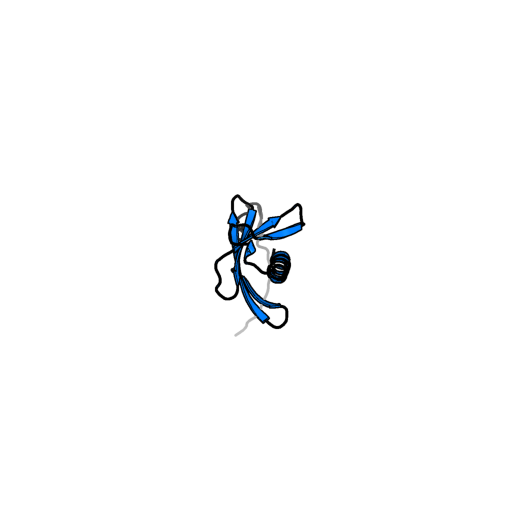1 98 ? -5.031 -4.710 0.495 1.00 91.81 98 ALA A C 1
ATOM 777 O O . ALA A 1 98 ? -5.465 -4.529 -0.647 1.00 91.81 98 ALA A O 1
ATOM 778 N N . ILE A 1 99 ? -4.097 -3.912 1.023 1.00 91.00 99 ILE A N 1
ATOM 779 C CA . ILE A 1 99 ? -3.410 -2.862 0.263 1.00 91.00 99 ILE A CA 1
ATOM 780 C C . ILE A 1 99 ? -2.565 -3.497 -0.842 1.00 91.00 99 ILE A C 1
ATOM 782 O O . ILE A 1 99 ? -2.681 -3.087 -1.995 1.00 91.00 99 ILE A O 1
ATOM 786 N N . ALA A 1 100 ? -1.757 -4.507 -0.520 1.00 91.62 100 ALA A N 1
ATOM 787 C CA . ALA A 1 100 ? -0.870 -5.176 -1.465 1.00 91.62 100 ALA A CA 1
ATOM 788 C C . ALA A 1 100 ? -1.624 -5.798 -2.648 1.00 91.62 100 ALA A C 1
ATOM 790 O O . ALA A 1 100 ? -1.234 -5.602 -3.801 1.00 91.62 100 ALA A O 1
ATOM 791 N N . GLU A 1 101 ? -2.734 -6.491 -2.382 1.00 91.00 101 GLU A N 1
ATOM 792 C CA . GLU A 1 101 ? -3.624 -7.030 -3.414 1.00 91.00 101 GLU A CA 1
ATOM 793 C C . GLU A 1 101 ? -4.172 -5.922 -4.315 1.00 91.00 101 GLU A C 1
ATOM 795 O O . GLU A 1 101 ? -4.237 -6.065 -5.541 1.00 91.00 101 GLU A O 1
ATOM 800 N N . ARG A 1 102 ? -4.541 -4.782 -3.720 1.00 89.88 102 ARG A N 1
ATOM 801 C CA . ARG A 1 102 ? -5.070 -3.651 -4.476 1.00 89.88 102 ARG A CA 1
ATOM 802 C C . ARG A 1 102 ? -4.006 -2.992 -5.343 1.00 89.88 102 ARG A C 1
ATOM 804 O O . ARG A 1 102 ? -4.304 -2.673 -6.489 1.00 89.88 102 ARG A O 1
ATOM 811 N N . LEU A 1 103 ? -2.792 -2.813 -4.825 1.00 88.31 103 LEU A N 1
ATOM 812 C CA . LEU A 1 103 ? -1.652 -2.296 -5.584 1.00 88.31 103 LEU A CA 1
ATOM 813 C C . LEU A 1 103 ? -1.295 -3.222 -6.747 1.00 88.31 103 LEU A C 1
ATOM 815 O O . LEU A 1 103 ? -1.068 -2.742 -7.853 1.00 88.31 103 LEU A O 1
ATOM 819 N N . TYR A 1 104 ? -1.325 -4.539 -6.531 1.00 86.88 104 TYR A N 1
ATOM 820 C CA . TYR A 1 104 ? -1.085 -5.519 -7.589 1.00 86.88 104 TYR A CA 1
ATOM 821 C C . TYR A 1 104 ? -2.112 -5.437 -8.720 1.00 86.88 104 TYR A C 1
ATOM 823 O O . TYR A 1 104 ? -1.748 -5.539 -9.883 1.00 86.88 104 TYR A O 1
ATOM 831 N N . ALA A 1 105 ? -3.384 -5.189 -8.404 1.00 84.06 105 ALA A N 1
ATOM 832 C CA . ALA A 1 105 ? -4.416 -4.991 -9.421 1.00 84.06 105 ALA A CA 1
ATOM 833 C C . ALA A 1 105 ? -4.279 -3.668 -10.209 1.00 84.06 105 ALA A C 1
ATOM 835 O O . ALA A 1 105 ? -4.963 -3.493 -11.218 1.00 84.06 105 ALA A O 1
ATOM 836 N N . LEU A 1 106 ? -3.461 -2.725 -9.727 1.00 73.38 106 LEU A N 1
ATOM 837 C CA . LEU A 1 106 ? -3.253 -1.401 -10.323 1.00 73.38 106 LEU A CA 1
ATOM 838 C C . LEU A 1 106 ? -1.946 -1.294 -11.130 1.00 73.38 106 LEU A C 1
ATOM 840 O O . LEU A 1 106 ? -1.799 -0.330 -11.885 1.00 73.38 106 LEU A O 1
ATOM 844 N N . ALA A 1 107 ? -1.018 -2.237 -10.948 1.00 68.06 107 ALA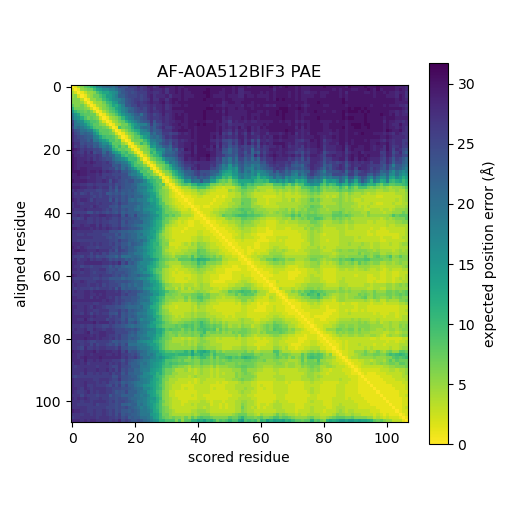 A N 1
ATOM 845 C CA . ALA A 1 107 ? 0.275 -2.314 -11.632 1.00 68.06 107 ALA A CA 1
ATOM 846 C C . ALA A 1 107 ? 0.179 -3.063 -12.972 1.00 68.06 107 ALA A C 1
ATOM 848 O O . ALA A 1 107 ? 0.892 -2.649 -13.916 1.00 68.06 107 ALA A O 1
#

Mean predicted aligned error: 13.46 Å

Nearest PDB structures (foldseek):
  4n5e-assembly1_A  TM=4.743E-01  e=1.854E+00  Mus musculus
  7n2r-assembly1_A  TM=3.868E-01  e=2.453E+00  Homo sapiens
  6h6h-assembly2_D  TM=4.885E-01  e=5.080E+00  Mus musculus
  3qul-assembly1_A  TM=4.840E-01  e=5.080E+00  Mus musculus
  4pg2-assembly1_A  TM=3.136E-01  e=2.902E+00  Mus musculus

Foldseek 3Di:
DDDDDDDDDDDDDPPPPPPDDDPDPPPPPCQDWDWDWDQDPNDIKIKIWGWDDDPNFIWIFIDIPNDDTWIWGQDPVVRWTATDDDCSVVDDPVRRVVVGVVVVVVD

Solvent-accessible surface area (backbone atoms only — not comparable to full-atom values): 7054 Å² total; per-residue (Å²): 144,82,87,84,88,84,87,89,82,90,81,87,80,81,77,79,76,80,84,78,84,78,99,77,80,91,74,79,72,80,62,61,70,41,73,49,76,46,76,54,96,86,44,81,37,48,36,37,37,36,51,45,79,54,97,88,42,74,31,29,41,34,26,48,74,83,49,72,78,40,39,32,38,71,37,81,89,81,72,45,44,41,73,55,72,89,68,46,84,74,52,54,69,74,55,50,51,55,48,20,56,52,51,60,78,73,108

Sequence (107 aa):
MNDEVGRNAVGRFSIRAKALFLCSIFKTYYMQDQSFQLLLNGVPYIVKAAPFDFNGDTRFTVSYNGSDDFVFTYDRTVGHYVAIGDDTDTIPADLEVAIAERLYALA

Radius of gyration: 26.69 Å; Cα contacts (8 Å, |Δi|>4): 122; chains: 1; bounding box: 45×45×78 Å

pLDDT: mean 76.21, std 18.81, range [37.88, 92.81]